Protein AF-A0AAW0UJ67-F1 (afdb_monomer_lite)

Structure (mmCIF, N/CA/C/O backbone):
data_AF-A0AAW0UJ67-F1
#
_entry.id   AF-A0AAW0UJ67-F1
#
loop_
_atom_site.group_PDB
_atom_site.id
_atom_site.type_symbol
_atom_site.label_atom_id
_atom_site.label_alt_id
_atom_site.label_comp_id
_atom_site.label_asym_id
_atom_site.label_entity_id
_atom_site.label_seq_id
_atom_site.pdbx_PDB_ins_code
_atom_site.Cartn_x
_atom_site.Cartn_y
_atom_site.Cartn_z
_atom_site.occupancy
_atom_site.B_iso_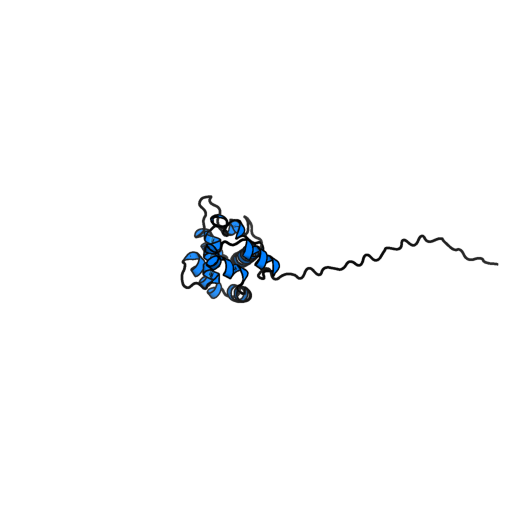or_equiv
_atom_site.auth_seq_id
_atom_site.auth_comp_id
_atom_site.auth_asym_id
_atom_site.auth_atom_id
_atom_site.pdbx_PDB_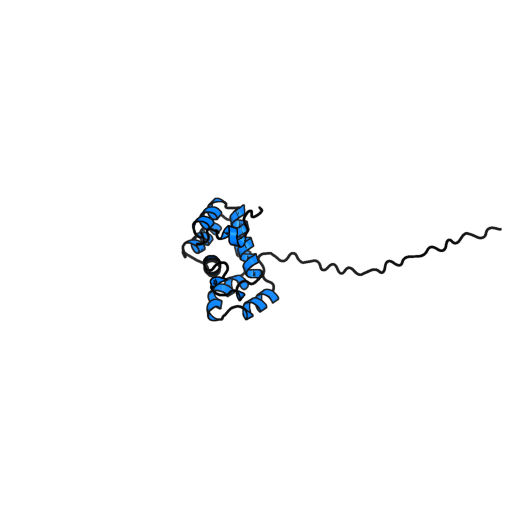model_num
ATOM 1 N N . MET A 1 1 ? 58.827 56.324 -30.571 1.00 40.16 1 MET A N 1
ATOM 2 C CA . MET A 1 1 ? 58.810 56.097 -29.107 1.00 40.16 1 MET A CA 1
ATOM 3 C C . MET A 1 1 ? 57.457 55.512 -28.719 1.00 40.16 1 MET A C 1
ATOM 5 O O . MET A 1 1 ? 56.496 55.830 -29.401 1.00 40.16 1 MET A O 1
ATOM 9 N N . MET A 1 2 ? 57.430 54.704 -27.647 1.00 32.78 2 MET A N 1
ATOM 10 C CA . MET A 1 2 ? 56.345 53.844 -27.120 1.00 32.78 2 MET A CA 1
ATOM 11 C C . MET A 1 2 ? 56.189 52.465 -27.785 1.00 32.78 2 MET A C 1
ATOM 13 O O . MET A 1 2 ? 55.558 52.324 -28.825 1.00 32.78 2 MET A O 1
ATOM 17 N N . PHE A 1 3 ? 56.739 51.441 -27.118 1.00 35.28 3 PHE A N 1
ATOM 18 C CA . PHE A 1 3 ? 56.333 50.043 -27.265 1.00 35.28 3 PHE A CA 1
ATOM 19 C C . PHE A 1 3 ? 55.485 49.651 -26.055 1.00 35.28 3 PHE A C 1
ATOM 21 O O . PHE A 1 3 ? 55.862 49.867 -24.903 1.00 35.28 3 PHE A O 1
ATOM 28 N N . VAL A 1 4 ? 54.305 49.141 -26.378 1.00 40.75 4 VAL A N 1
ATOM 29 C CA . VAL A 1 4 ? 53.210 48.760 -25.492 1.00 40.75 4 VAL A CA 1
ATOM 30 C C . VAL A 1 4 ? 53.552 47.457 -24.765 1.00 40.75 4 VAL A C 1
ATOM 32 O O . VAL A 1 4 ? 54.078 46.518 -25.359 1.00 40.75 4 VAL A O 1
ATOM 35 N N . TRP A 1 5 ? 53.250 47.429 -23.467 1.00 43.34 5 TRP A N 1
ATOM 36 C CA . TRP A 1 5 ? 53.307 46.263 -22.586 1.00 43.34 5 TRP A CA 1
ATOM 37 C C . TRP A 1 5 ? 52.440 45.108 -23.108 1.00 43.34 5 TRP A C 1
ATOM 39 O O . TRP A 1 5 ? 51.256 45.301 -23.375 1.00 43.34 5 TRP A O 1
ATOM 49 N N . ALA A 1 6 ? 52.992 43.895 -23.149 1.00 41.38 6 ALA A N 1
ATOM 50 C CA . ALA A 1 6 ? 52.216 42.664 -23.266 1.00 41.38 6 ALA A CA 1
ATOM 51 C C . ALA A 1 6 ? 52.501 41.779 -22.046 1.00 41.38 6 ALA A C 1
ATOM 53 O O . ALA A 1 6 ? 53.524 41.100 -21.970 1.00 41.38 6 ALA A O 1
ATOM 54 N N . CYS A 1 7 ? 51.592 41.815 -21.070 1.00 47.44 7 CYS A N 1
ATOM 55 C CA . CYS A 1 7 ? 51.527 40.816 -20.013 1.00 47.44 7 CYS A CA 1
ATOM 56 C C . CYS A 1 7 ? 51.128 39.478 -20.640 1.00 47.44 7 CYS A C 1
ATOM 58 O O . CYS A 1 7 ? 50.061 39.363 -21.243 1.00 47.44 7 CYS A O 1
ATOM 60 N N . VAL A 1 8 ? 51.975 38.464 -20.476 1.00 43.47 8 VAL A N 1
ATOM 61 C CA . VAL A 1 8 ? 51.648 37.069 -20.781 1.00 43.47 8 VAL A CA 1
ATOM 62 C C . VAL A 1 8 ? 50.607 36.610 -19.758 1.00 43.47 8 VAL A C 1
ATOM 64 O O . VAL A 1 8 ? 50.934 36.184 -18.654 1.00 43.47 8 VAL A O 1
ATOM 67 N N . GLY A 1 9 ? 49.333 36.775 -20.106 1.00 38.53 9 GLY A N 1
ATOM 68 C CA . GLY A 1 9 ? 48.213 36.190 -19.385 1.00 38.53 9 GLY A CA 1
ATOM 69 C C . GLY A 1 9 ? 48.099 34.715 -19.744 1.00 38.53 9 GLY A C 1
ATOM 70 O O . GLY A 1 9 ? 47.740 34.369 -20.867 1.00 38.53 9 GLY A O 1
ATOM 71 N N . LEU A 1 10 ? 48.417 33.853 -18.782 1.00 40.72 10 LEU A N 1
ATOM 72 C CA . LEU A 1 10 ? 48.116 32.428 -18.803 1.00 40.72 10 LEU A CA 1
ATOM 73 C C . LEU A 1 10 ? 46.587 32.258 -18.873 1.00 40.72 10 LEU A C 1
ATOM 75 O O . LEU A 1 10 ? 45.893 32.377 -17.865 1.00 40.72 10 LEU A O 1
ATOM 79 N N . VAL A 1 11 ? 46.049 32.028 -20.070 1.00 46.75 11 VAL A N 1
ATOM 80 C CA . VAL A 1 11 ? 44.636 31.682 -20.253 1.00 46.75 11 VAL A CA 1
ATOM 81 C C . VAL A 1 11 ? 44.470 30.228 -19.827 1.00 46.75 11 VAL A C 1
ATOM 83 O O . VAL A 1 11 ? 44.791 29.308 -20.577 1.00 46.75 11 VAL A O 1
ATOM 86 N N . LEU A 1 12 ? 43.977 30.020 -18.605 1.00 40.06 12 LEU A N 1
ATOM 87 C CA . LEU A 1 12 ? 43.346 28.763 -18.221 1.00 40.06 12 LEU A CA 1
ATOM 88 C C . LEU A 1 12 ? 42.112 28.602 -19.108 1.00 40.06 12 LEU A C 1
ATOM 90 O O . LEU A 1 12 ? 41.062 29.197 -18.866 1.00 40.06 12 LEU A O 1
ATOM 94 N N . THR A 1 13 ? 42.260 27.822 -20.173 1.00 47.22 13 THR A N 1
ATOM 95 C CA . THR A 1 13 ? 41.141 27.278 -20.926 1.00 47.22 13 THR A CA 1
ATOM 96 C C . THR A 1 13 ? 40.379 26.360 -19.980 1.00 47.22 13 THR A C 1
ATOM 98 O O . THR A 1 13 ? 40.725 25.197 -19.781 1.00 47.22 13 THR A O 1
ATOM 101 N N . VAL A 1 14 ? 39.347 26.905 -19.334 1.00 49.66 14 VAL A N 1
ATOM 102 C CA . VAL A 1 14 ? 38.326 26.091 -18.681 1.00 49.66 14 VAL A CA 1
ATOM 103 C C . VAL A 1 14 ? 37.652 25.346 -19.820 1.00 49.66 14 VAL A C 1
ATOM 105 O O . VAL A 1 14 ? 36.817 25.900 -20.534 1.00 49.66 14 VAL A O 1
ATOM 108 N N . GLY A 1 15 ? 38.119 24.121 -20.066 1.00 34.56 15 GLY A N 1
ATOM 109 C CA . GLY A 1 15 ? 37.472 23.202 -20.979 1.00 34.56 15 GLY A CA 1
ATOM 110 C C . GLY A 1 15 ? 36.002 23.177 -20.608 1.00 34.56 15 GLY A C 1
ATOM 111 O O . GLY A 1 15 ? 35.649 22.870 -19.469 1.00 34.56 15 GLY A O 1
ATOM 112 N N . SER A 1 16 ? 35.165 23.582 -21.557 1.00 42.41 16 SER A N 1
ATOM 113 C CA . SER A 1 16 ? 33.725 23.430 -21.501 1.00 42.41 16 SER A CA 1
ATOM 114 C C . SER A 1 16 ? 33.435 21.938 -21.381 1.00 42.41 16 SER A C 1
ATOM 116 O O . SER A 1 16 ? 33.268 21.230 -22.374 1.00 42.41 16 SER A O 1
ATOM 118 N N . ALA A 1 17 ? 33.440 21.438 -20.148 1.00 41.94 17 ALA A N 1
ATOM 119 C CA . ALA A 1 17 ? 32.737 20.228 -19.815 1.00 41.94 17 ALA A CA 1
ATOM 120 C C . ALA A 1 17 ? 31.286 20.560 -20.125 1.00 41.94 17 ALA A C 1
ATOM 122 O O . ALA A 1 17 ? 30.651 21.333 -19.408 1.00 41.94 17 ALA A O 1
ATOM 123 N N . ASN A 1 18 ? 30.803 20.043 -21.251 1.00 41.19 18 ASN A N 1
ATOM 124 C CA . ASN A 1 18 ? 29.388 19.945 -21.523 1.00 41.19 18 ASN A CA 1
ATOM 125 C C . ASN A 1 18 ? 28.813 19.143 -20.357 1.00 41.19 18 ASN A C 1
ATOM 127 O O . ASN A 1 18 ? 28.799 17.914 -20.373 1.00 41.19 18 ASN A O 1
ATOM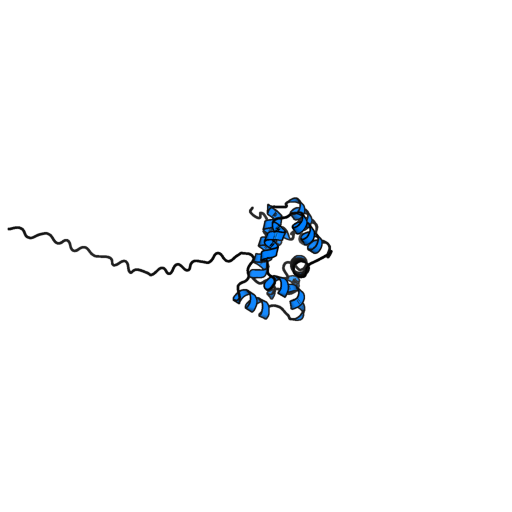 131 N N . THR A 1 19 ? 28.391 19.837 -19.307 1.00 46.03 19 THR A N 1
ATOM 132 C CA . THR A 1 19 ? 27.442 19.310 -18.351 1.00 46.03 19 THR A CA 1
ATOM 133 C C . THR A 1 19 ? 26.166 19.147 -19.152 1.00 46.03 19 THR A C 1
ATOM 135 O O . THR A 1 19 ? 25.324 20.037 -19.233 1.00 46.03 19 THR A O 1
ATOM 138 N N . ALA A 1 20 ? 26.052 17.996 -19.816 1.00 39.91 20 ALA A N 1
ATOM 139 C CA . ALA A 1 20 ? 24.764 17.412 -20.092 1.00 39.91 20 ALA A CA 1
ATOM 140 C C . ALA A 1 20 ? 24.086 17.332 -18.727 1.00 39.91 20 ALA A C 1
ATOM 142 O O . ALA A 1 20 ? 24.366 16.435 -17.930 1.00 39.91 20 ALA A O 1
ATOM 143 N N . SER A 1 21 ? 23.279 18.341 -18.402 1.00 38.28 21 SER A N 1
ATOM 144 C CA . SER A 1 21 ? 22.315 18.189 -17.341 1.00 38.28 21 SER A CA 1
ATOM 145 C C . SER A 1 21 ? 21.395 17.091 -17.846 1.00 38.28 21 SER A C 1
ATOM 147 O O . SER A 1 21 ? 20.548 17.282 -18.716 1.00 38.28 21 SER A O 1
ATOM 149 N N . ALA A 1 22 ? 21.624 15.879 -17.349 1.00 41.28 22 ALA A N 1
ATOM 150 C CA . ALA A 1 22 ? 20.541 14.940 -17.221 1.00 41.28 22 ALA A CA 1
ATOM 151 C C . ALA A 1 22 ? 19.514 15.689 -16.369 1.00 41.28 22 ALA A C 1
ATOM 153 O O . ALA A 1 22 ? 19.678 15.824 -15.157 1.00 41.28 22 ALA A O 1
ATOM 154 N N . GLN A 1 23 ? 18.526 16.305 -17.020 1.00 40.03 23 GLN A N 1
ATOM 155 C CA . GLN A 1 23 ? 17.301 16.674 -16.345 1.00 40.03 23 GLN A CA 1
ATOM 156 C C . GLN A 1 23 ? 16.788 15.356 -15.790 1.00 40.03 23 GLN A C 1
ATOM 158 O O . GLN A 1 23 ? 16.266 14.527 -16.533 1.00 40.03 23 GLN A O 1
ATOM 163 N N . THR A 1 24 ? 17.030 15.120 -14.504 1.00 45.53 24 THR A N 1
ATOM 164 C CA . THR A 1 24 ? 16.334 14.090 -13.757 1.00 45.53 24 THR A CA 1
ATOM 165 C C . THR A 1 24 ? 14.868 14.466 -13.885 1.00 45.53 24 THR A C 1
ATOM 167 O O . THR A 1 24 ? 14.396 15.359 -13.181 1.00 45.53 24 THR A O 1
ATOM 170 N N . GLN A 1 25 ? 14.171 13.887 -14.868 1.00 46.34 25 GLN A N 1
ATOM 171 C CA . GLN A 1 25 ? 12.723 13.967 -14.929 1.00 46.34 25 GLN A CA 1
ATOM 172 C C . GLN A 1 25 ? 12.254 13.535 -13.548 1.00 46.34 25 GLN A C 1
ATOM 174 O O . GLN A 1 25 ? 12.635 12.466 -13.066 1.00 46.34 25 GLN A O 1
ATOM 179 N N . VAL A 1 26 ? 11.526 14.422 -12.873 1.00 56.34 26 VAL A N 1
ATOM 180 C CA . VAL A 1 26 ? 10.887 14.111 -11.600 1.00 56.34 26 VAL A CA 1
ATOM 181 C C . VAL A 1 26 ? 9.862 13.040 -11.931 1.00 56.34 26 VAL A C 1
ATOM 183 O O . VAL A 1 26 ? 8.759 13.342 -12.374 1.00 56.34 26 VAL A O 1
ATOM 186 N N . GLN A 1 27 ? 10.292 11.786 -11.846 1.00 59.88 27 GLN A N 1
ATOM 187 C CA . GLN A 1 27 ? 9.454 10.640 -12.123 1.00 59.88 27 GLN A CA 1
ATOM 188 C C . GLN A 1 27 ? 8.306 10.690 -11.123 1.00 59.88 27 GLN A C 1
ATOM 190 O O . GLN A 1 27 ? 8.550 10.831 -9.919 1.00 59.88 27 GLN A O 1
ATOM 195 N N . ASP A 1 28 ? 7.073 10.642 -11.627 1.00 73.31 28 ASP A N 1
ATOM 196 C CA . ASP A 1 28 ? 5.891 10.594 -10.780 1.00 73.31 28 ASP A CA 1
ATOM 197 C C . ASP A 1 28 ? 6.104 9.470 -9.750 1.00 73.31 28 ASP A C 1
ATOM 199 O O . ASP A 1 28 ? 6.369 8.331 -10.144 1.00 73.31 28 ASP A O 1
ATOM 203 N N . PRO A 1 29 ? 6.054 9.754 -8.435 1.00 72.06 29 PRO A N 1
ATOM 204 C CA . PRO A 1 29 ? 6.297 8.739 -7.412 1.00 72.06 29 PRO A CA 1
ATOM 205 C C . PRO A 1 29 ? 5.308 7.566 -7.489 1.00 72.06 29 PRO A C 1
ATOM 207 O O . PRO A 1 29 ? 5.572 6.504 -6.921 1.00 72.06 29 PRO A O 1
ATOM 210 N N . LEU A 1 30 ? 4.190 7.747 -8.198 1.00 78.38 30 LEU A N 1
ATOM 211 C CA . LEU A 1 30 ? 3.197 6.725 -8.476 1.00 78.38 30 LEU A CA 1
ATOM 212 C C . LEU A 1 30 ? 3.386 6.020 -9.825 1.00 78.38 30 LEU A C 1
ATOM 214 O O . LEU A 1 30 ? 2.652 5.076 -10.091 1.00 78.38 30 LEU A O 1
ATOM 218 N N . GLU A 1 31 ? 4.344 6.383 -10.673 1.00 81.06 31 GLU A N 1
ATOM 219 C CA . GLU A 1 31 ? 4.605 5.687 -11.941 1.00 81.06 31 GLU A CA 1
ATOM 220 C C . GLU A 1 31 ? 5.807 4.742 -11.840 1.00 81.06 31 GLU A C 1
ATOM 222 O O . GLU A 1 31 ? 6.853 5.087 -11.292 1.00 81.06 31 GLU A O 1
ATOM 227 N N . CYS A 1 32 ? 5.659 3.536 -12.397 1.00 81.31 32 CYS A N 1
ATOM 228 C CA . CYS A 1 32 ? 6.779 2.614 -12.587 1.00 81.31 32 CYS A CA 1
ATOM 229 C C . CYS A 1 32 ? 7.432 2.857 -13.945 1.00 81.31 32 CYS A C 1
ATOM 231 O O . CYS A 1 32 ? 6.729 2.996 -14.947 1.00 81.31 32 CYS A O 1
ATOM 233 N N . SER A 1 33 ? 8.764 2.820 -14.007 1.00 83.38 33 SER A N 1
ATOM 234 C CA . SER A 1 33 ? 9.457 2.778 -15.296 1.00 83.38 33 SER A CA 1
ATOM 235 C C . SER A 1 33 ? 9.260 1.422 -15.990 1.00 83.38 33 SER A C 1
ATOM 237 O O . SER A 1 33 ? 8.918 0.410 -15.363 1.00 83.38 33 SER A O 1
ATOM 239 N N . ALA A 1 34 ? 9.508 1.377 -17.301 1.00 82.56 34 ALA A N 1
ATOM 240 C CA . ALA A 1 34 ? 9.468 0.130 -18.063 1.00 82.56 34 ALA A CA 1
ATOM 241 C C . ALA A 1 34 ? 10.494 -0.894 -17.539 1.00 82.56 34 ALA A C 1
ATOM 243 O O . ALA A 1 34 ? 10.217 -2.094 -17.497 1.00 82.56 34 ALA A O 1
ATOM 244 N N . GLU A 1 35 ? 11.662 -0.428 -17.096 1.00 83.94 35 GLU A N 1
ATOM 245 C CA . GLU A 1 35 ? 12.712 -1.249 -16.493 1.00 83.94 35 GLU A CA 1
ATOM 246 C C . GLU A 1 35 ? 12.249 -1.860 -15.168 1.00 83.94 35 GLU A C 1
ATOM 248 O O . GLU A 1 35 ? 12.403 -3.066 -14.972 1.00 83.94 35 GLU A O 1
ATOM 253 N N . GLU A 1 36 ? 11.620 -1.065 -14.296 1.00 81.81 36 GLU A N 1
ATOM 254 C CA . GLU A 1 36 ? 11.077 -1.548 -13.020 1.00 81.81 36 GLU A CA 1
ATOM 255 C C . GLU A 1 36 ? 9.980 -2.598 -13.240 1.00 81.81 36 GLU A C 1
ATOM 257 O O . GLU A 1 36 ? 9.909 -3.595 -12.514 1.00 81.81 36 GLU A O 1
ATOM 262 N N . TYR A 1 37 ? 9.142 -2.419 -14.268 1.00 80.12 37 TYR A N 1
ATOM 263 C CA . TYR A 1 37 ? 8.149 -3.420 -14.653 1.00 80.12 37 TYR A CA 1
ATOM 264 C C . TYR A 1 37 ? 8.802 -4.732 -15.116 1.00 80.12 37 TYR A C 1
ATOM 266 O O . TYR A 1 37 ? 8.402 -5.812 -14.673 1.00 80.12 37 TYR A O 1
ATOM 274 N N . LEU A 1 38 ? 9.817 -4.657 -15.981 1.00 82.00 38 LEU A N 1
ATOM 275 C CA . LEU A 1 38 ? 10.529 -5.834 -16.489 1.00 82.00 38 LEU A CA 1
ATOM 276 C C . LEU A 1 38 ? 11.276 -6.582 -15.381 1.00 82.00 38 LEU A C 1
ATOM 278 O O . LEU A 1 38 ? 11.273 -7.816 -15.358 1.00 82.00 38 LEU A O 1
ATOM 282 N N . GLU A 1 39 ? 11.897 -5.854 -14.456 1.00 81.50 39 GLU A N 1
ATOM 283 C CA . GLU A 1 39 ? 12.527 -6.426 -13.268 1.00 81.50 39 GLU A CA 1
ATOM 284 C C . GLU A 1 39 ? 11.494 -7.175 -12.420 1.00 81.50 39 GLU A C 1
ATOM 286 O O . GLU A 1 39 ? 11.670 -8.357 -12.111 1.00 81.50 39 GLU A O 1
ATOM 291 N N . ALA A 1 40 ? 10.365 -6.528 -12.127 1.00 74.50 40 ALA A N 1
ATOM 292 C CA . ALA A 1 40 ? 9.295 -7.124 -11.345 1.00 74.50 40 ALA A CA 1
ATOM 293 C C . ALA A 1 40 ? 8.701 -8.370 -12.013 1.00 74.50 40 ALA A C 1
ATOM 295 O O . ALA A 1 40 ? 8.451 -9.380 -11.354 1.00 74.50 40 ALA A O 1
ATOM 296 N N . GLN A 1 41 ? 8.524 -8.342 -13.335 1.00 75.88 41 GLN A N 1
ATOM 297 C CA . GLN A 1 41 ? 7.996 -9.473 -14.092 1.00 75.88 41 GLN A CA 1
ATOM 298 C C . GLN A 1 41 ? 8.906 -10.708 -14.010 1.00 75.88 41 GLN A C 1
ATOM 300 O O . GLN A 1 41 ? 8.407 -11.833 -14.009 1.00 75.88 41 GLN A O 1
ATOM 305 N N . ARG A 1 42 ? 10.228 -10.516 -13.923 1.00 80.25 42 ARG A N 1
ATOM 306 C CA . ARG A 1 42 ? 11.194 -11.610 -13.713 1.00 80.25 42 ARG A CA 1
ATOM 307 C C . ARG A 1 42 ? 11.194 -12.105 -12.269 1.00 80.25 42 ARG A C 1
ATOM 309 O O . ARG A 1 42 ? 11.412 -13.288 -12.027 1.00 80.25 42 ARG A O 1
ATOM 316 N N . ALA A 1 43 ? 10.967 -11.197 -11.327 1.00 77.50 43 ALA A N 1
ATOM 317 C CA . ALA A 1 43 ? 11.077 -11.443 -9.899 1.00 77.50 43 ALA A CA 1
ATOM 318 C C . ALA A 1 43 ? 9.833 -12.100 -9.272 1.00 77.50 43 ALA A C 1
ATOM 320 O O . ALA A 1 43 ? 9.957 -12.771 -8.244 1.00 77.50 43 ALA A O 1
ATOM 321 N N . ILE A 1 44 ? 8.647 -11.906 -9.862 1.00 78.38 44 ILE A N 1
ATOM 322 C CA . ILE A 1 44 ? 7.367 -12.379 -9.320 1.00 78.38 44 ILE A CA 1
ATOM 323 C C . ILE A 1 44 ? 7.057 -13.804 -9.812 1.00 78.38 44 ILE A C 1
ATOM 325 O O . ILE A 1 44 ? 6.860 -14.016 -11.013 1.00 78.38 44 ILE A O 1
ATOM 329 N N . PRO A 1 45 ? 6.920 -14.795 -8.907 1.00 80.44 45 PRO A N 1
ATOM 330 C CA . PRO A 1 45 ? 6.451 -16.129 -9.266 1.00 80.44 45 PRO A CA 1
ATOM 331 C C . PRO A 1 45 ? 5.072 -16.084 -9.935 1.00 80.44 45 PRO A C 1
ATOM 333 O O . PRO A 1 45 ? 4.186 -15.349 -9.498 1.00 80.44 45 PRO A O 1
ATOM 336 N N . ARG A 1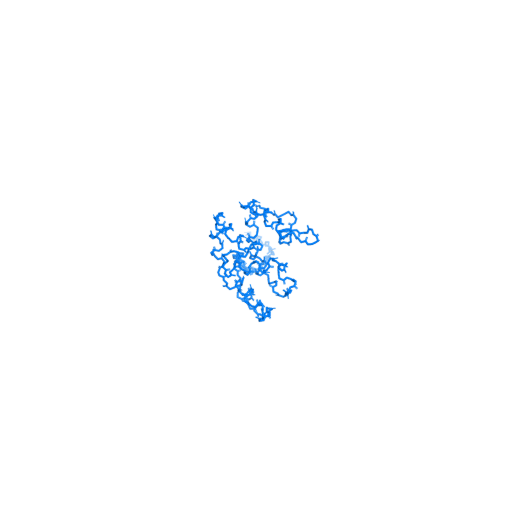 46 ? 4.841 -16.937 -10.944 1.00 81.00 46 ARG A N 1
ATOM 337 C CA . ARG A 1 46 ? 3.542 -17.012 -11.650 1.00 81.00 46 ARG A CA 1
ATOM 338 C C . ARG A 1 46 ? 2.353 -17.217 -10.706 1.00 81.00 46 ARG A C 1
ATOM 340 O O . ARG A 1 46 ? 1.296 -16.651 -10.944 1.00 81.00 46 ARG A O 1
ATOM 347 N N . SER A 1 47 ? 2.528 -17.977 -9.626 1.00 81.44 47 SER A N 1
ATOM 348 C CA . SER A 1 47 ? 1.487 -18.208 -8.615 1.00 81.44 47 SER A CA 1
ATOM 349 C C . SER A 1 47 ? 1.041 -16.936 -7.885 1.00 81.44 47 SER A C 1
ATOM 351 O O . SER A 1 47 ? -0.064 -16.896 -7.353 1.00 81.44 47 SER A O 1
ATOM 353 N N . LEU A 1 48 ? 1.872 -15.892 -7.871 1.00 78.19 48 LEU A N 1
ATOM 354 C CA . LEU A 1 48 ? 1.605 -14.625 -7.191 1.00 78.19 48 LEU A CA 1
ATOM 355 C C . LEU A 1 48 ? 1.280 -13.488 -8.164 1.00 78.19 48 LEU A C 1
ATOM 357 O O . LEU A 1 48 ? 0.924 -12.394 -7.729 1.00 78.19 48 LEU A O 1
ATOM 361 N N . SER A 1 49 ? 1.352 -13.721 -9.477 1.00 77.88 49 SER A N 1
ATOM 362 C CA . SER A 1 49 ? 1.208 -12.654 -10.471 1.00 77.88 49 SER A CA 1
ATOM 363 C C . SER A 1 49 ? -0.134 -11.932 -10.379 1.00 77.88 49 SER A C 1
ATOM 365 O O . SER A 1 49 ? -0.190 -10.730 -10.601 1.00 77.88 49 SER A O 1
ATOM 367 N N . VAL A 1 50 ? -1.211 -12.638 -10.026 1.00 78.75 50 VAL A N 1
ATOM 368 C CA . VAL A 1 50 ? -2.558 -12.055 -9.892 1.00 78.75 50 VAL A CA 1
ATOM 369 C C . VAL A 1 50 ? -2.612 -10.988 -8.793 1.00 78.75 50 VAL A C 1
ATOM 371 O O . VAL A 1 50 ? -3.367 -10.030 -8.921 1.00 78.75 50 VAL A O 1
ATOM 374 N N . PHE A 1 51 ? -1.783 -11.116 -7.754 1.00 78.12 51 PHE A N 1
ATOM 375 C CA . PHE A 1 51 ? -1.762 -10.193 -6.621 1.00 78.12 51 PHE A CA 1
ATOM 376 C C . PHE A 1 51 ? -0.786 -9.033 -6.809 1.00 78.12 51 PHE A C 1
ATOM 378 O O . PHE A 1 51 ? -1.065 -7.940 -6.346 1.00 78.12 51 PHE A O 1
ATOM 385 N N . TYR A 1 52 ? 0.347 -9.235 -7.488 1.00 75.94 52 TYR A N 1
ATOM 386 C CA . TYR A 1 52 ? 1.384 -8.195 -7.597 1.00 75.94 52 TYR A CA 1
ATOM 387 C C . TYR A 1 52 ? 1.370 -7.444 -8.926 1.00 75.94 52 TYR A C 1
ATOM 389 O O . TYR A 1 52 ? 1.776 -6.287 -8.973 1.00 75.94 52 TYR A O 1
ATOM 397 N N . LYS A 1 53 ? 0.884 -8.061 -10.010 1.00 79.38 53 LYS A N 1
ATOM 398 C CA . LYS A 1 53 ? 0.814 -7.401 -11.320 1.00 79.38 53 LYS A CA 1
ATOM 399 C C . LYS A 1 53 ? -0.047 -6.127 -11.300 1.00 79.38 53 LYS A C 1
ATOM 401 O O . LYS A 1 53 ? 0.387 -5.161 -11.922 1.00 79.38 53 LYS A O 1
ATOM 406 N N . PRO A 1 54 ? -1.185 -6.059 -10.574 1.00 83.75 54 PRO A N 1
ATOM 407 C CA . PRO A 1 54 ? -1.938 -4.811 -10.456 1.00 83.75 54 PRO A CA 1
ATOM 408 C C . PRO A 1 54 ? -1.114 -3.658 -9.869 1.00 83.75 54 PRO A C 1
ATOM 410 O O . PRO A 1 54 ? -1.171 -2.550 -10.381 1.00 83.75 54 PRO A O 1
ATOM 413 N N . LEU A 1 55 ? -0.251 -3.923 -8.880 1.00 80.50 55 LEU A N 1
ATOM 414 C CA . LEU A 1 55 ? 0.597 -2.893 -8.255 1.00 80.50 55 LEU A CA 1
ATOM 415 C C . LEU A 1 55 ? 1.634 -2.289 -9.211 1.00 80.50 55 LEU A C 1
ATOM 417 O O . LEU A 1 55 ? 2.172 -1.222 -8.928 1.00 80.50 55 LEU A O 1
ATOM 421 N N . LEU A 1 56 ? 1.917 -2.968 -10.323 1.00 78.88 56 LEU A N 1
ATOM 422 C CA . LEU A 1 56 ? 2.938 -2.589 -11.298 1.00 78.88 56 LEU A CA 1
ATOM 423 C C . LEU A 1 56 ? 2.350 -2.007 -12.581 1.00 78.88 56 LEU A C 1
ATOM 425 O O . LEU A 1 56 ? 2.924 -1.090 -13.153 1.00 78.88 56 LEU A O 1
ATOM 429 N N . VAL A 1 57 ? 1.254 -2.597 -13.062 1.00 77.25 57 VAL A N 1
ATOM 430 C CA . VAL A 1 57 ? 0.712 -2.338 -14.405 1.00 77.25 57 VAL A CA 1
ATOM 431 C C . VAL A 1 57 ? -0.493 -1.424 -14.367 1.00 77.25 57 VAL A C 1
ATOM 433 O O . VAL A 1 57 ? -0.729 -0.714 -15.338 1.00 77.25 57 VAL A O 1
ATOM 436 N N . GLU A 1 58 ? -1.282 -1.470 -13.291 1.00 77.31 58 GLU A N 1
ATOM 437 C CA . GLU A 1 58 ? -2.438 -0.588 -13.215 1.00 77.31 58 GLU A CA 1
ATOM 438 C C . GLU A 1 58 ? -1.968 0.858 -13.084 1.00 77.31 58 GLU A C 1
ATOM 440 O O . GLU A 1 58 ? -0.907 1.161 -12.514 1.00 77.31 58 GLU A O 1
ATOM 445 N N . ASP A 1 59 ? -2.768 1.724 -13.692 1.00 72.62 59 ASP A N 1
ATOM 446 C CA . ASP A 1 59 ? -2.563 3.151 -13.648 1.00 72.62 59 ASP A CA 1
ATOM 447 C C . ASP A 1 59 ? -2.914 3.652 -12.243 1.00 72.62 59 ASP A C 1
ATOM 449 O O . ASP A 1 59 ? -4.030 3.474 -11.756 1.00 72.62 59 ASP A O 1
ATOM 453 N N . PHE A 1 60 ? -1.930 4.246 -11.570 1.00 75.75 60 PHE A N 1
ATOM 454 C CA . PHE A 1 60 ? -2.119 4.860 -10.256 1.00 75.75 60 PHE A CA 1
ATOM 455 C C . PHE A 1 60 ? -2.522 6.337 -10.374 1.00 75.75 60 PHE A C 1
ATOM 457 O O . PHE A 1 60 ? -2.698 6.998 -9.351 1.00 75.75 60 PHE A O 1
ATOM 464 N N . SER A 1 61 ? -2.716 6.872 -11.583 1.00 69.31 61 SER A N 1
ATOM 465 C CA . SER A 1 61 ? -3.245 8.223 -11.791 1.00 69.31 61 SER A CA 1
ATOM 466 C C . SER A 1 61 ? -4.613 8.396 -11.111 1.00 69.31 61 SER A C 1
ATOM 468 O O . SER A 1 61 ? -4.838 9.381 -10.404 1.00 69.31 61 SER A O 1
ATOM 470 N N . GLU A 1 62 ? -5.479 7.379 -11.189 1.00 70.19 62 GLU A N 1
ATOM 471 C CA . GLU A 1 62 ? -6.774 7.326 -10.492 1.00 70.19 62 GLU A CA 1
ATOM 472 C C . GLU A 1 62 ? -6.631 7.199 -8.965 1.00 70.19 62 GLU A C 1
ATOM 474 O O . GLU A 1 62 ? -7.543 7.522 -8.198 1.00 70.19 62 GLU A O 1
ATOM 479 N N . MET A 1 63 ? -5.465 6.772 -8.477 1.00 75.62 63 MET A N 1
ATOM 480 C CA . MET A 1 63 ? -5.190 6.759 -7.044 1.00 75.62 63 MET A CA 1
ATOM 481 C C . MET A 1 63 ? -5.069 8.187 -6.504 1.00 75.62 63 MET A C 1
ATOM 483 O O . MET A 1 63 ? -5.495 8.435 -5.383 1.00 75.62 63 MET A O 1
ATOM 487 N N . ARG A 1 64 ? -4.578 9.157 -7.289 1.00 73.88 64 ARG A N 1
ATOM 488 C CA . ARG A 1 64 ? -4.539 10.564 -6.848 1.00 73.88 64 ARG A CA 1
ATOM 489 C C . ARG A 1 64 ? -5.937 11.143 -6.665 1.00 73.88 64 ARG A C 1
ATOM 491 O O . ARG A 1 64 ? -6.203 11.788 -5.655 1.00 73.88 64 ARG A O 1
ATOM 498 N N . SER A 1 65 ? -6.845 10.887 -7.608 1.00 75.62 65 SER A N 1
ATOM 499 C CA . SER A 1 65 ? -8.239 11.328 -7.475 1.00 75.62 65 SER A CA 1
ATOM 500 C C . SER A 1 65 ? -8.920 10.634 -6.293 1.00 75.62 65 SER A C 1
ATOM 502 O O . SER A 1 65 ? -9.639 11.280 -5.532 1.00 75.62 65 SER A O 1
ATOM 504 N N . THR A 1 66 ? -8.611 9.357 -6.056 1.00 80.31 66 THR A N 1
ATOM 505 C CA . THR A 1 66 ? -9.046 8.638 -4.852 1.00 80.31 66 THR A CA 1
ATOM 506 C C . THR A 1 66 ? -8.526 9.301 -3.576 1.00 80.31 66 THR A C 1
ATOM 508 O O . THR A 1 66 ? -9.300 9.513 -2.649 1.00 80.31 66 THR A O 1
ATOM 511 N N . LEU A 1 67 ? -7.241 9.657 -3.531 1.00 82.94 67 LEU A N 1
ATOM 512 C CA . LEU A 1 67 ? -6.594 10.281 -2.375 1.00 82.94 67 LEU A CA 1
ATOM 513 C C . LEU A 1 67 ? -7.083 11.706 -2.102 1.00 82.94 67 LEU A C 1
ATOM 515 O O . LEU A 1 67 ? -7.037 12.150 -0.961 1.00 82.94 67 LEU A O 1
ATOM 519 N N . SER A 1 68 ? -7.634 12.391 -3.103 1.00 84.88 68 SER A N 1
ATOM 520 C CA . SER A 1 68 ? -8.214 13.730 -2.940 1.00 84.88 68 SER A CA 1
ATOM 521 C C . SER A 1 68 ? -9.585 13.763 -2.241 1.00 84.88 68 SER A C 1
ATOM 523 O O . SER A 1 68 ? -10.114 14.846 -1.995 1.00 84.88 68 SER A O 1
ATOM 525 N N . ASN A 1 69 ? -10.193 12.606 -1.944 1.00 88.50 69 ASN A N 1
ATOM 526 C CA . ASN A 1 69 ? -11.534 12.519 -1.362 1.00 88.50 69 ASN A CA 1
ATOM 527 C C . ASN A 1 69 ? -11.599 11.491 -0.223 1.00 88.50 69 ASN A C 1
ATOM 529 O O . ASN A 1 69 ? -11.424 10.293 -0.452 1.00 88.50 69 ASN A O 1
ATOM 533 N N . GLU A 1 70 ? -11.960 11.937 0.984 1.00 88.69 70 GLU A N 1
ATOM 534 C CA . GLU A 1 70 ? -12.039 11.079 2.174 1.00 88.69 70 GLU A CA 1
ATOM 535 C C . GLU A 1 70 ? -12.935 9.845 1.978 1.00 88.69 70 GLU A C 1
ATOM 537 O O . GLU A 1 70 ? -12.571 8.752 2.405 1.00 88.69 70 GLU A O 1
ATOM 542 N N . ASN A 1 71 ? -14.081 9.971 1.301 1.00 89.06 71 ASN A N 1
ATOM 543 C CA . ASN A 1 71 ? -14.984 8.837 1.077 1.00 89.06 71 ASN A CA 1
ATOM 544 C C . ASN A 1 71 ? -14.343 7.777 0.174 1.00 89.06 71 ASN A C 1
ATOM 546 O O . ASN A 1 71 ? -14.478 6.578 0.425 1.00 89.06 71 ASN A O 1
ATOM 550 N N . SER A 1 72 ? -13.618 8.216 -0.856 1.00 86.75 72 SER A N 1
ATOM 551 C CA . SER A 1 72 ? -12.896 7.333 -1.774 1.00 86.75 72 SER A CA 1
ATOM 552 C C . SER A 1 72 ? -11.718 6.648 -1.079 1.00 86.75 72 SER A C 1
ATOM 554 O O . SER A 1 72 ? -11.504 5.446 -1.273 1.00 86.75 72 SER A O 1
ATOM 556 N N . VAL A 1 73 ? -11.002 7.381 -0.217 1.00 88.12 73 VAL A N 1
ATOM 557 C CA . VAL A 1 73 ? -9.959 6.825 0.657 1.00 88.12 73 VAL A CA 1
ATOM 558 C C . VAL A 1 73 ? -10.552 5.801 1.613 1.00 88.12 73 VAL A C 1
ATOM 560 O O . VAL A 1 73 ? -10.067 4.675 1.671 1.00 88.12 73 VAL A O 1
ATOM 563 N N . ARG A 1 74 ? -11.635 6.135 2.318 1.00 88.88 74 ARG A N 1
ATOM 564 C CA . ARG A 1 74 ? -12.291 5.236 3.273 1.00 88.88 74 ARG A CA 1
ATOM 565 C C . ARG A 1 74 ? -12.817 3.978 2.591 1.00 88.88 74 ARG A C 1
ATOM 567 O O . ARG A 1 74 ? -12.706 2.894 3.154 1.00 88.88 74 ARG A O 1
ATOM 574 N N . TRP A 1 75 ? -13.331 4.080 1.368 1.00 85.81 75 TRP A N 1
ATOM 575 C CA . TRP A 1 75 ? -13.734 2.915 0.580 1.00 85.81 75 TRP A CA 1
ATOM 576 C C . TRP A 1 75 ? -12.544 1.992 0.260 1.00 85.81 75 TRP A C 1
ATOM 578 O O . TRP A 1 75 ? -12.625 0.786 0.499 1.00 85.81 75 TRP A O 1
ATOM 588 N N . HIS A 1 76 ? -11.405 2.546 -0.173 1.00 83.75 76 HIS A N 1
ATOM 589 C CA . HIS A 1 76 ? -10.183 1.766 -0.413 1.00 83.75 76 HIS A CA 1
ATOM 590 C C . HIS A 1 76 ? -9.597 1.170 0.870 1.00 83.75 76 HIS A C 1
ATOM 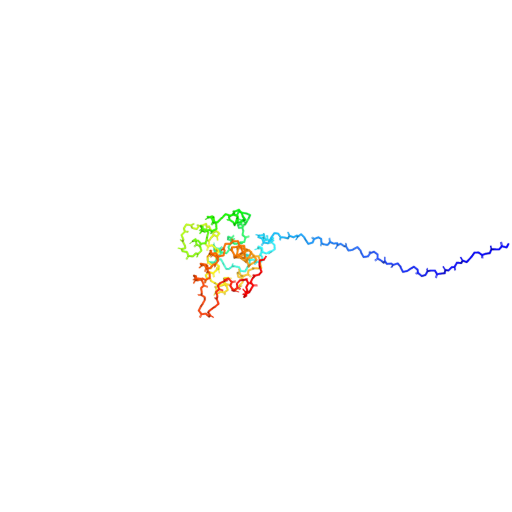592 O O . HIS A 1 76 ? -9.187 0.010 0.886 1.00 83.75 76 HIS A O 1
ATOM 598 N N . VAL A 1 77 ? -9.585 1.928 1.964 1.00 85.50 77 VAL A N 1
ATOM 599 C CA . VAL A 1 77 ? -9.089 1.449 3.255 1.00 85.50 77 VAL A CA 1
ATOM 600 C C . VAL A 1 77 ? -10.000 0.359 3.809 1.00 85.50 77 VAL A C 1
ATOM 602 O O . VAL A 1 77 ? -9.497 -0.672 4.235 1.00 85.50 77 VAL A O 1
ATOM 605 N N . ASN A 1 78 ? -11.323 0.482 3.694 1.00 87.62 78 ASN A N 1
ATOM 606 C CA . ASN A 1 78 ? -12.251 -0.587 4.070 1.00 87.62 78 ASN A CA 1
ATOM 607 C C . ASN A 1 78 ? -12.014 -1.879 3.283 1.00 87.62 78 ASN A C 1
ATOM 609 O O . ASN A 1 78 ? -12.135 -2.968 3.845 1.00 87.62 78 ASN A O 1
ATOM 613 N N . CYS A 1 79 ? -11.653 -1.774 2.004 1.00 85.81 79 CYS A N 1
ATOM 614 C CA . CYS A 1 79 ? -11.205 -2.926 1.236 1.00 85.81 79 CYS A CA 1
ATOM 615 C C . CYS A 1 79 ? -9.939 -3.549 1.855 1.00 85.81 79 CYS A C 1
ATOM 617 O O . CYS A 1 79 ? -9.905 -4.754 2.096 1.00 85.81 79 CYS A O 1
ATOM 619 N N . ILE A 1 80 ? -8.928 -2.737 2.177 1.00 82.25 80 ILE A N 1
ATOM 620 C CA . ILE A 1 80 ? -7.668 -3.208 2.769 1.00 82.25 80 ILE A CA 1
ATOM 621 C C . ILE A 1 80 ? -7.890 -3.856 4.145 1.00 82.25 80 ILE A C 1
ATOM 623 O O . ILE A 1 80 ? -7.330 -4.915 4.427 1.00 82.25 80 ILE A O 1
ATOM 627 N N . LEU A 1 81 ? -8.715 -3.256 4.999 1.00 83.12 81 LEU A N 1
ATOM 628 C CA . LEU A 1 81 ? -8.956 -3.736 6.358 1.00 83.12 81 LEU A CA 1
ATOM 629 C C . LEU A 1 81 ? -9.903 -4.944 6.381 1.00 83.12 81 LEU A C 1
ATOM 631 O O . LEU A 1 81 ? -9.654 -5.911 7.091 1.00 83.12 81 LEU A O 1
ATOM 635 N N . TYR A 1 82 ? -10.973 -4.936 5.584 1.00 83.00 82 TYR A N 1
ATOM 636 C CA . TYR A 1 82 ? -12.088 -5.875 5.760 1.00 83.00 82 TYR A CA 1
ATOM 637 C C . TYR A 1 82 ? -12.401 -6.761 4.540 1.00 83.00 82 TYR A C 1
ATOM 639 O O . TYR A 1 82 ? -13.378 -7.504 4.601 1.00 83.00 82 TYR A O 1
ATOM 647 N N . ASP A 1 83 ? -11.630 -6.689 3.442 1.00 79.56 83 ASP A N 1
ATOM 648 C CA . ASP A 1 83 ? -11.908 -7.370 2.150 1.00 79.56 83 ASP A CA 1
ATOM 649 C C . ASP A 1 83 ? -13.344 -7.116 1.639 1.00 79.56 83 ASP A C 1
ATOM 651 O O . ASP A 1 83 ? -14.021 -7.988 1.090 1.00 79.56 83 ASP A O 1
ATOM 655 N N . LYS A 1 84 ? -13.853 -5.894 1.844 1.00 76.00 84 LYS A N 1
ATOM 656 C CA . LYS A 1 84 ? -15.187 -5.475 1.390 1.00 76.00 84 LYS A CA 1
ATOM 657 C C . LYS A 1 84 ? -15.081 -4.602 0.145 1.00 76.00 84 LYS A C 1
ATOM 659 O O . LYS A 1 84 ? -14.400 -3.586 0.170 1.00 76.00 84 LYS A O 1
ATOM 664 N N . ALA A 1 85 ? -15.813 -4.978 -0.910 1.00 75.75 85 ALA A N 1
ATOM 665 C CA . ALA A 1 85 ? -15.981 -4.195 -2.141 1.00 75.75 85 ALA A CA 1
ATOM 666 C C . ALA A 1 85 ? -14.656 -3.680 -2.745 1.00 75.75 85 ALA A C 1
ATOM 668 O O . ALA A 1 85 ? -14.499 -2.498 -3.002 1.00 75.75 85 ALA A O 1
ATOM 669 N N . CYS A 1 86 ? -13.689 -4.568 -2.969 1.00 78.62 86 CYS A N 1
ATOM 670 C CA . CYS A 1 86 ? -12.368 -4.189 -3.465 1.00 78.62 86 CYS A CA 1
ATOM 671 C C . CYS A 1 86 ? -12.263 -4.089 -4.995 1.00 78.62 86 CYS A C 1
ATOM 673 O O . CYS A 1 86 ? -12.699 -4.998 -5.708 1.00 78.62 86 CYS A O 1
ATOM 675 N N . THR A 1 87 ? -11.539 -3.078 -5.493 1.00 80.75 87 THR A N 1
ATOM 676 C CA . THR A 1 87 ? -10.912 -3.139 -6.828 1.00 80.75 87 THR A CA 1
ATOM 677 C C . THR A 1 87 ? -9.786 -4.177 -6.862 1.00 80.75 87 THR A C 1
ATOM 679 O O . THR A 1 87 ? -9.320 -4.660 -5.825 1.00 80.75 87 THR A O 1
ATOM 682 N N . ARG A 1 88 ? -9.302 -4.510 -8.067 1.00 81.94 88 ARG A N 1
ATOM 683 C CA . ARG A 1 88 ? -8.094 -5.337 -8.234 1.00 81.94 88 ARG A CA 1
ATOM 684 C C . ARG A 1 88 ? -6.889 -4.711 -7.538 1.00 81.94 88 ARG A C 1
ATOM 686 O O . ARG A 1 88 ? -6.220 -5.412 -6.779 1.00 81.94 88 ARG A O 1
ATOM 693 N N . LEU A 1 89 ? -6.683 -3.406 -7.721 1.00 81.00 89 LEU A N 1
ATOM 694 C CA . LEU A 1 89 ? -5.660 -2.647 -7.014 1.00 81.00 89 LEU A CA 1
ATOM 695 C C . LEU A 1 89 ? -5.824 -2.715 -5.489 1.00 81.00 89 LEU A C 1
ATOM 697 O O . LEU A 1 89 ? -4.867 -3.032 -4.788 1.00 81.00 89 LEU A O 1
ATOM 701 N N . GLY A 1 90 ? -7.035 -2.504 -4.967 1.00 81.12 90 GLY A N 1
ATOM 702 C CA . GLY A 1 90 ? -7.307 -2.582 -3.530 1.00 81.12 90 GLY A CA 1
ATOM 703 C C . GLY A 1 90 ? -6.967 -3.952 -2.934 1.00 81.12 90 GLY A C 1
ATOM 704 O O . GLY A 1 90 ? -6.273 -4.026 -1.919 1.00 81.12 90 GLY A O 1
ATOM 705 N N . LYS A 1 91 ? -7.355 -5.047 -3.607 1.00 83.75 91 LYS A N 1
ATOM 706 C CA . LYS A 1 91 ? -6.976 -6.413 -3.188 1.00 83.75 91 LYS A CA 1
ATOM 707 C C . LYS A 1 91 ? -5.472 -6.644 -3.247 1.00 83.75 91 LYS A C 1
ATOM 709 O O . LYS A 1 91 ? -4.907 -7.294 -2.372 1.00 83.75 91 LYS A O 1
ATOM 714 N N . ALA A 1 92 ? -4.819 -6.121 -4.277 1.00 83.81 92 ALA A N 1
ATOM 715 C CA . ALA A 1 92 ? -3.379 -6.224 -4.439 1.00 83.81 92 ALA A CA 1
ATOM 716 C C . ALA A 1 92 ? -2.629 -5.489 -3.315 1.00 83.81 92 ALA A C 1
ATOM 718 O O . ALA A 1 92 ? -1.714 -6.050 -2.710 1.00 83.81 92 ALA A O 1
ATOM 719 N N . MET A 1 93 ? -3.067 -4.275 -2.969 1.00 81.88 93 MET A N 1
ATOM 720 C CA . MET A 1 93 ? -2.530 -3.505 -1.847 1.00 81.88 93 MET A CA 1
ATOM 721 C C . MET A 1 93 ? -2.770 -4.218 -0.520 1.00 81.88 93 MET A C 1
ATOM 723 O O . MET A 1 93 ? -1.832 -4.375 0.258 1.00 81.88 93 MET A O 1
ATOM 727 N N . GLN A 1 94 ? -3.984 -4.721 -0.282 1.00 83.62 94 GLN A N 1
ATOM 728 C CA . GLN A 1 94 ? -4.297 -5.523 0.898 1.00 83.62 94 GLN A CA 1
ATOM 729 C C . GLN A 1 94 ? -3.346 -6.711 1.028 1.00 83.62 94 GLN A C 1
ATOM 731 O O . GLN A 1 94 ? -2.727 -6.905 2.074 1.00 83.62 94 GLN A O 1
ATOM 736 N N . TYR A 1 95 ? -3.203 -7.495 -0.041 1.00 82.56 95 TYR A N 1
ATOM 737 C CA . TYR A 1 95 ? -2.331 -8.662 -0.061 1.00 82.56 95 TYR A CA 1
ATOM 738 C C . TYR A 1 95 ? -0.872 -8.277 0.207 1.00 82.56 95 TYR A C 1
ATOM 740 O O . TYR A 1 95 ? -0.179 -8.953 0.964 1.00 82.56 95 TYR A O 1
ATOM 748 N N . PHE A 1 96 ? -0.399 -7.173 -0.370 1.00 82.44 96 PHE A N 1
ATOM 749 C CA . PHE A 1 96 ? 0.957 -6.676 -0.159 1.00 82.44 96 PHE A CA 1
ATOM 750 C C . PHE A 1 96 ? 1.195 -6.252 1.297 1.00 82.44 96 PHE A C 1
ATOM 752 O O . PHE A 1 96 ? 2.159 -6.691 1.927 1.00 82.44 96 PHE A O 1
ATOM 759 N N . VAL A 1 97 ? 0.289 -5.444 1.849 1.00 79.88 97 VAL A N 1
ATOM 760 C CA . VAL A 1 97 ? 0.351 -4.870 3.201 1.00 79.88 97 VAL A CA 1
ATOM 761 C C . VAL A 1 97 ? 0.244 -5.966 4.269 1.00 79.88 97 VAL A C 1
ATOM 763 O O . VAL A 1 97 ? 1.118 -6.070 5.131 1.00 79.88 97 VAL A O 1
ATOM 766 N N . THR A 1 98 ? -0.747 -6.859 4.161 1.00 78.44 98 THR A N 1
ATOM 767 C CA . THR A 1 98 ? -0.946 -8.001 5.083 1.00 78.44 98 THR A CA 1
ATOM 768 C C . THR A 1 98 ? 0.249 -8.958 5.117 1.00 78.44 98 THR A C 1
ATOM 770 O O . THR A 1 98 ? 0.559 -9.537 6.159 1.00 78.44 98 THR A O 1
ATOM 773 N N . ASN A 1 99 ? 0.975 -9.088 4.003 1.00 74.62 99 ASN A N 1
ATOM 774 C CA . ASN A 1 99 ? 2.147 -9.956 3.885 1.00 74.62 99 ASN A CA 1
ATOM 775 C C . ASN A 1 99 ? 3.485 -9.234 4.116 1.00 74.62 99 ASN A C 1
ATOM 777 O O . ASN A 1 99 ? 4.525 -9.697 3.641 1.00 74.62 99 ASN A O 1
ATOM 781 N N . GLN A 1 100 ? 3.467 -8.140 4.889 1.00 69.31 100 GLN A N 1
ATOM 782 C CA . GLN A 1 100 ? 4.641 -7.336 5.264 1.00 69.31 100 GLN A CA 1
ATOM 783 C C . GLN A 1 100 ? 5.387 -6.769 4.052 1.00 69.31 100 GLN A C 1
ATOM 785 O O . GLN A 1 100 ? 6.585 -6.986 3.876 1.00 69.31 100 GLN A O 1
ATOM 790 N N . GLY A 1 101 ? 4.653 -6.101 3.166 1.00 61.56 101 GLY A N 1
ATOM 791 C CA . GLY A 1 101 ? 5.191 -5.641 1.890 1.00 61.56 101 GLY A CA 1
ATOM 792 C C . GLY A 1 101 ? 5.557 -6.791 0.962 1.00 61.56 101 GLY A C 1
ATOM 793 O O . GLY A 1 101 ? 6.529 -6.716 0.229 1.00 61.56 101 GLY A O 1
ATOM 794 N N . GLY A 1 102 ? 4.855 -7.916 1.060 1.00 57.06 102 GLY A N 1
ATOM 795 C CA . GLY A 1 102 ? 5.175 -9.127 0.313 1.00 57.06 102 GLY A CA 1
ATOM 796 C C . GLY A 1 102 ? 6.430 -9.879 0.762 1.00 57.06 102 GLY A C 1
ATOM 797 O O . GLY A 1 102 ? 6.645 -10.996 0.298 1.00 57.06 102 GLY A O 1
ATOM 798 N N . ALA A 1 103 ? 7.220 -9.356 1.707 1.00 60.22 103 ALA A N 1
ATOM 799 C CA . ALA A 1 103 ? 8.479 -9.957 2.151 1.00 60.22 103 ALA A CA 1
ATOM 800 C C . ALA A 1 103 ? 8.323 -11.380 2.705 1.00 60.22 103 ALA A C 1
ATOM 802 O O . ALA A 1 103 ? 9.212 -12.212 2.523 1.00 60.22 103 ALA A O 1
ATOM 803 N N . ARG A 1 104 ? 7.191 -11.671 3.363 1.00 68.69 104 ARG A N 1
ATOM 804 C CA . ARG A 1 104 ? 6.921 -12.998 3.942 1.00 68.69 104 ARG A CA 1
ATOM 805 C C . ARG A 1 104 ? 6.725 -14.090 2.902 1.00 68.69 104 ARG A C 1
ATOM 807 O O . ARG A 1 104 ? 7.000 -15.248 3.189 1.00 68.69 104 ARG A O 1
ATOM 814 N N . ILE A 1 105 ? 6.214 -13.727 1.730 1.00 66.75 105 ILE A N 1
ATOM 815 C CA . ILE A 1 105 ? 5.818 -14.686 0.693 1.00 66.75 105 ILE A CA 1
ATOM 816 C C . ILE A 1 105 ? 6.791 -14.638 -0.485 1.00 66.75 105 ILE A C 1
ATOM 818 O O . ILE A 1 105 ? 7.074 -15.653 -1.112 1.00 66.75 105 ILE A O 1
ATOM 822 N N . CYS A 1 106 ? 7.307 -13.454 -0.796 1.00 67.06 106 CYS A N 1
ATOM 823 C CA . CYS A 1 106 ? 8.125 -13.206 -1.962 1.00 67.06 106 CYS A CA 1
ATOM 824 C C . CYS A 1 106 ? 9.010 -11.979 -1.730 1.00 67.06 106 CYS A C 1
ATOM 826 O O . CYS A 1 106 ? 8.646 -10.845 -2.042 1.00 67.06 106 CYS A O 1
ATOM 828 N N . LYS A 1 107 ? 10.218 -12.215 -1.206 1.00 70.94 107 LYS A N 1
ATOM 829 C CA . LYS A 1 107 ? 11.203 -11.150 -0.973 1.00 70.94 107 LYS A CA 1
ATOM 830 C C . LYS A 1 107 ? 11.508 -10.357 -2.251 1.00 70.94 107 LYS A C 1
ATOM 832 O O . LYS A 1 107 ? 11.662 -9.147 -2.172 1.00 70.94 107 LYS A O 1
ATOM 837 N N . SER A 1 108 ? 11.531 -11.030 -3.402 1.00 66.44 108 SER A N 1
ATOM 838 C CA . SER A 1 108 ? 11.768 -10.451 -4.729 1.00 66.44 108 SER A CA 1
ATOM 839 C C . SER A 1 108 ? 10.577 -9.659 -5.287 1.00 66.44 108 SER A C 1
ATOM 841 O O . SER A 1 108 ? 10.751 -8.860 -6.197 1.00 66.44 108 SER A O 1
ATOM 843 N N . CYS A 1 109 ? 9.375 -9.817 -4.725 1.00 69.38 109 CYS A N 1
ATOM 844 C CA . CYS A 1 109 ? 8.192 -9.055 -5.127 1.00 69.38 109 CYS A CA 1
ATOM 845 C C . CYS A 1 109 ? 8.170 -7.630 -4.535 1.00 69.38 109 CYS A C 1
ATOM 847 O O . CYS A 1 109 ? 7.275 -6.846 -4.845 1.00 69.38 109 CYS A O 1
ATOM 849 N N . GLN A 1 110 ? 9.153 -7.286 -3.697 1.00 75.06 110 GLN A N 1
ATOM 850 C CA . GLN A 1 110 ? 9.401 -5.934 -3.194 1.00 75.06 110 GLN A CA 1
ATOM 851 C C . GLN A 1 110 ? 10.214 -5.124 -4.198 1.00 75.06 110 GLN A C 1
ATOM 853 O O . GLN A 1 110 ? 11.363 -4.771 -3.937 1.00 75.06 110 GLN A O 1
ATOM 858 N N . THR A 1 111 ? 9.646 -4.844 -5.366 1.00 80.12 111 THR A N 1
ATOM 859 C CA . THR A 1 111 ? 10.341 -3.961 -6.303 1.00 80.12 111 THR A CA 1
ATOM 860 C C . THR A 1 111 ? 10.322 -2.526 -5.796 1.00 80.12 111 THR A C 1
ATOM 862 O O . THR A 1 111 ? 9.409 -2.118 -5.067 1.00 80.12 111 THR A O 1
ATOM 865 N N . ALA A 1 112 ? 11.334 -1.754 -6.195 1.00 81.56 112 ALA A N 1
ATOM 866 C CA . ALA A 1 112 ? 11.460 -0.356 -5.803 1.00 81.56 112 ALA A CA 1
ATOM 867 C C . ALA A 1 112 ? 10.190 0.440 -6.145 1.00 81.56 112 ALA A C 1
ATOM 869 O O . ALA A 1 112 ? 9.694 1.182 -5.298 1.00 81.56 112 ALA A O 1
ATOM 870 N N . CYS A 1 113 ? 9.602 0.216 -7.328 1.00 83.56 113 CYS A N 1
ATOM 871 C CA . CYS A 1 113 ? 8.349 0.866 -7.699 1.00 83.56 113 CYS A CA 1
ATOM 872 C C . CYS A 1 113 ? 7.182 0.510 -6.765 1.00 83.56 113 CYS A C 1
ATOM 874 O O . CYS A 1 113 ? 6.495 1.406 -6.279 1.00 83.56 113 CYS A O 1
ATOM 876 N N . VAL A 1 114 ? 6.951 -0.777 -6.473 1.00 82.38 114 VAL A N 1
ATOM 877 C CA . VAL A 1 114 ? 5.810 -1.183 -5.631 1.00 82.38 114 VAL A CA 1
ATOM 878 C C . VAL A 1 114 ? 5.953 -0.611 -4.225 1.00 82.38 114 VAL A C 1
ATOM 880 O O . VAL A 1 114 ? 4.989 -0.078 -3.680 1.00 82.38 114 VAL A O 1
ATOM 883 N N . GLN A 1 115 ? 7.159 -0.658 -3.650 1.00 83.19 115 GLN A N 1
ATOM 884 C CA . GLN A 1 115 ? 7.402 -0.039 -2.349 1.00 83.19 115 GLN A CA 1
ATOM 885 C C . GLN A 1 115 ? 7.163 1.471 -2.381 1.00 83.19 115 GLN A C 1
ATOM 887 O O . GLN A 1 115 ? 6.523 1.992 -1.471 1.00 83.19 115 GLN A O 1
ATOM 892 N N . ARG A 1 116 ? 7.627 2.164 -3.427 1.00 86.50 116 ARG A N 1
ATOM 893 C CA . ARG A 1 116 ? 7.429 3.607 -3.606 1.00 86.50 116 ARG A CA 1
ATOM 894 C C . ARG A 1 116 ? 5.947 3.961 -3.695 1.00 86.50 116 ARG A C 1
ATOM 896 O O . ARG A 1 116 ? 5.487 4.771 -2.902 1.00 86.50 116 ARG A O 1
ATOM 903 N N . ARG A 1 117 ? 5.188 3.279 -4.558 1.00 86.00 117 ARG A N 1
ATOM 904 C CA . ARG A 1 117 ? 3.737 3.462 -4.727 1.00 86.00 117 ARG A CA 1
ATOM 905 C C . ARG A 1 117 ? 2.986 3.289 -3.410 1.00 86.00 117 ARG A C 1
ATOM 907 O O . ARG A 1 117 ? 2.262 4.185 -2.987 1.00 86.00 117 ARG A O 1
ATOM 914 N N . ILE A 1 118 ? 3.188 2.156 -2.735 1.00 85.56 118 ILE A N 1
ATOM 915 C CA . ILE A 1 118 ? 2.519 1.864 -1.460 1.00 85.56 118 ILE A CA 1
ATOM 916 C C . ILE A 1 118 ? 2.914 2.887 -0.395 1.00 85.56 118 ILE A C 1
ATOM 918 O O . ILE A 1 118 ? 2.047 3.387 0.318 1.00 85.56 118 ILE A O 1
ATOM 922 N N . ARG A 1 119 ? 4.201 3.240 -0.312 1.00 87.25 119 ARG A N 1
ATOM 923 C CA . ARG A 1 119 ? 4.693 4.256 0.619 1.00 87.25 119 ARG A CA 1
ATOM 924 C C . ARG A 1 119 ? 4.036 5.608 0.369 1.00 87.25 119 ARG A C 1
ATOM 926 O O . ARG A 1 119 ? 3.555 6.200 1.324 1.00 87.25 119 ARG A O 1
ATOM 933 N N . THR A 1 120 ? 3.982 6.070 -0.877 1.00 87.38 120 THR A N 1
ATOM 934 C CA . THR A 1 120 ? 3.350 7.344 -1.242 1.00 87.38 120 THR A CA 1
ATOM 935 C C . THR A 1 120 ? 1.874 7.354 -0.866 1.00 87.38 120 THR A C 1
ATOM 937 O O . THR A 1 120 ? 1.425 8.298 -0.228 1.00 87.38 120 THR A O 1
ATOM 940 N N . VAL A 1 121 ? 1.132 6.284 -1.167 1.00 87.69 121 VAL A N 1
ATOM 941 C CA . VAL A 1 121 ? -0.288 6.183 -0.795 1.00 87.69 121 VAL A CA 1
ATOM 942 C C . VAL A 1 121 ? -0.477 6.209 0.724 1.00 87.69 121 VAL A C 1
ATOM 944 O O . VAL A 1 121 ? -1.305 6.960 1.231 1.00 87.69 121 VAL A O 1
ATOM 947 N N . LEU A 1 122 ? 0.303 5.422 1.470 1.00 88.12 122 LEU A N 1
ATOM 948 C CA . LEU A 1 122 ? 0.215 5.388 2.932 1.00 88.12 122 LEU A CA 1
ATOM 949 C C . LEU A 1 122 ? 0.647 6.711 3.575 1.00 88.12 122 LEU A C 1
ATOM 951 O O . LEU A 1 122 ? 0.063 7.103 4.581 1.00 88.12 122 LEU A O 1
ATOM 955 N N . GLN A 1 123 ? 1.642 7.395 3.008 1.00 88.94 123 GLN A N 1
ATOM 956 C CA . GLN A 1 123 ? 2.093 8.705 3.473 1.00 88.94 123 GLN A CA 1
ATOM 957 C C . GLN A 1 123 ? 1.022 9.772 3.239 1.00 88.94 123 GLN A C 1
ATOM 959 O O . GLN A 1 123 ? 0.716 10.526 4.156 1.00 88.94 123 GLN A O 1
ATOM 964 N N . GLU A 1 124 ? 0.396 9.787 2.063 1.00 89.44 124 GLU A N 1
ATOM 965 C CA . GLU A 1 124 ? -0.697 10.713 1.761 1.00 89.44 124 GLU A CA 1
ATOM 966 C C . GLU A 1 124 ? -1.879 10.499 2.718 1.00 89.44 124 GLU A C 1
ATOM 968 O O . GLU A 1 124 ? -2.385 11.451 3.312 1.00 89.44 124 GLU A O 1
ATOM 973 N N . ILE A 1 125 ? -2.267 9.236 2.948 1.00 89.62 125 ILE A N 1
ATOM 974 C CA . ILE A 1 125 ? -3.317 8.891 3.918 1.00 89.62 125 ILE A CA 1
ATOM 975 C C . ILE A 1 125 ? -2.923 9.335 5.328 1.00 89.62 125 ILE A C 1
ATOM 977 O O . ILE A 1 125 ? -3.754 9.878 6.053 1.00 89.62 125 ILE A O 1
ATOM 981 N N . HIS A 1 126 ? -1.663 9.127 5.716 1.00 90.19 126 HIS A N 1
ATOM 982 C CA . HIS A 1 126 ? -1.156 9.537 7.020 1.00 90.19 126 HIS A CA 1
ATOM 983 C C . HIS A 1 126 ? -1.258 11.048 7.235 1.00 90.19 126 HIS A C 1
ATOM 985 O O . HIS A 1 126 ? -1.712 11.481 8.294 1.00 90.19 126 HIS A O 1
ATOM 991 N N . CYS A 1 127 ? -0.875 11.832 6.229 1.00 89.19 127 CYS A N 1
ATOM 992 C CA . CYS A 1 127 ? -0.816 13.282 6.340 1.00 89.19 127 CYS A CA 1
ATOM 993 C C . CYS A 1 127 ? -2.183 13.955 6.197 1.00 89.19 127 CYS A C 1
ATOM 995 O O . CYS A 1 127 ? -2.469 14.906 6.920 1.00 89.19 127 CYS A O 1
ATOM 997 N N . GLN A 1 128 ? -3.038 13.469 5.296 1.00 92.00 128 GLN A N 1
ATOM 998 C CA . GLN A 1 128 ? -4.329 14.108 5.022 1.00 92.00 128 GLN A CA 1
ATOM 999 C C . GLN A 1 128 ? -5.477 13.552 5.870 1.00 92.00 128 GLN A C 1
ATOM 1001 O O . GLN A 1 128 ? -6.413 14.284 6.184 1.00 92.00 128 GLN A O 1
ATOM 1006 N N . TYR A 1 129 ? -5.409 12.280 6.279 1.00 92.81 129 TYR A N 1
ATOM 1007 C CA . TYR A 1 129 ? -6.508 11.582 6.952 1.00 92.81 129 TYR A CA 1
ATOM 1008 C C . TYR A 1 129 ? -6.031 10.871 8.231 1.00 92.81 129 TYR A C 1
ATOM 1010 O O . TYR A 1 129 ? -6.050 9.637 8.310 1.00 92.81 129 TYR A O 1
ATOM 1018 N N . PRO A 1 130 ? -5.636 11.616 9.282 1.00 90.06 130 PRO A N 1
ATOM 1019 C CA . PRO A 1 130 ? -5.023 11.047 10.486 1.00 90.06 130 PRO A CA 1
ATOM 1020 C C . PRO A 1 130 ? -5.918 10.034 11.218 1.00 90.06 130 PRO A C 1
ATOM 1022 O O . PRO A 1 130 ? -5.412 9.074 11.793 1.00 90.06 130 PRO A O 1
ATOM 1025 N N . GLN A 1 131 ? -7.244 10.194 11.158 1.00 90.38 131 GLN A N 1
ATOM 1026 C CA . GLN A 1 131 ? -8.186 9.230 11.743 1.00 90.38 131 GLN A CA 1
ATOM 1027 C C . GLN A 1 131 ? -8.140 7.879 11.014 1.00 90.38 131 GLN A C 1
ATOM 1029 O O . GLN A 1 131 ? -7.995 6.838 11.646 1.00 90.38 131 GLN A O 1
ATOM 1034 N N . ILE A 1 132 ? -8.171 7.898 9.678 1.00 90.38 132 ILE A N 1
ATOM 1035 C CA . ILE A 1 132 ? -8.058 6.692 8.845 1.00 90.38 132 ILE A CA 1
ATOM 1036 C C . ILE A 1 132 ? -6.669 6.061 9.016 1.00 90.38 132 ILE A C 1
ATOM 1038 O O . ILE A 1 132 ? -6.527 4.843 9.094 1.00 90.38 132 ILE A O 1
ATOM 1042 N N . SER A 1 133 ? -5.629 6.890 9.124 1.00 88.25 133 SER A N 1
ATOM 1043 C CA . SER A 1 133 ? -4.273 6.437 9.426 1.00 88.25 133 SER A CA 1
ATOM 1044 C C . SER A 1 133 ? -4.207 5.666 10.744 1.00 88.25 133 SER A C 1
ATOM 1046 O O . SER A 1 133 ? -3.592 4.601 10.786 1.00 88.25 133 SER A O 1
ATOM 1048 N N . GLN A 1 134 ? -4.863 6.162 11.794 1.00 87.88 134 GLN A N 1
ATOM 1049 C CA . GLN A 1 134 ? -4.926 5.489 13.087 1.00 87.88 134 GLN A CA 1
ATOM 1050 C C . GLN A 1 134 ? -5.643 4.132 12.993 1.00 87.88 134 GLN A C 1
ATOM 1052 O O . GLN A 1 134 ? -5.114 3.140 13.493 1.00 87.88 134 GLN A O 1
ATOM 1057 N N . GLU A 1 135 ? -6.768 4.054 12.272 1.00 87.69 135 GLU A N 1
ATOM 1058 C CA . GLU A 1 135 ? -7.481 2.788 12.018 1.00 87.69 135 GLU A CA 1
ATOM 1059 C C . GLU A 1 135 ? -6.560 1.744 11.348 1.00 87.69 135 GLU A C 1
ATOM 1061 O O . GLU A 1 135 ? -6.511 0.582 11.759 1.00 87.69 135 GLU A O 1
ATOM 1066 N N . ILE A 1 136 ? -5.766 2.160 10.350 1.00 86.00 136 ILE A N 1
ATOM 1067 C CA . ILE A 1 136 ? -4.795 1.284 9.671 1.00 86.00 136 ILE A CA 1
ATOM 1068 C C . ILE A 1 136 ? -3.714 0.784 10.642 1.00 86.00 136 ILE A C 1
ATOM 1070 O O . ILE A 1 136 ? -3.349 -0.395 10.582 1.00 86.00 136 ILE A O 1
ATOM 1074 N N . ARG A 1 137 ? -3.195 1.648 11.530 1.00 85.38 137 ARG A N 1
ATOM 1075 C CA . ARG A 1 137 ? -2.179 1.255 12.527 1.00 85.38 137 ARG A CA 1
ATOM 1076 C C . ARG A 1 137 ? -2.713 0.191 13.469 1.00 85.38 137 ARG A C 1
ATOM 1078 O O . ARG A 1 137 ? -2.048 -0.818 13.682 1.00 85.38 137 ARG A O 1
ATOM 1085 N N . GLU A 1 138 ? -3.902 0.420 14.012 1.00 83.56 138 GLU A N 1
ATOM 1086 C CA . GLU A 1 138 ? -4.526 -0.472 14.989 1.00 83.56 138 GLU A CA 1
ATOM 1087 C C . GLU A 1 138 ? -4.841 -1.837 14.381 1.00 83.56 138 GLU A C 1
ATOM 1089 O O . GLU A 1 138 ? -4.590 -2.871 15.003 1.00 83.56 138 GLU A O 1
ATOM 1094 N N . PHE A 1 139 ? -5.322 -1.856 13.139 1.00 83.44 139 PHE A N 1
ATOM 1095 C CA . PHE A 1 139 ? -5.675 -3.097 12.465 1.00 83.44 139 PHE A CA 1
ATOM 1096 C C . PHE A 1 139 ? -4.452 -3.942 12.086 1.00 83.44 139 PHE A C 1
ATOM 1098 O O . PHE A 1 139 ? -4.464 -5.165 12.233 1.00 83.44 139 PHE A O 1
ATOM 1105 N N . PHE A 1 140 ? -3.376 -3.306 11.613 1.00 77.94 140 PHE A N 1
ATOM 1106 C CA . PHE A 1 140 ? -2.152 -3.994 11.199 1.00 77.94 140 PHE A CA 1
ATOM 1107 C C . PHE A 1 140 ? -1.022 -3.870 12.222 1.00 77.94 140 PHE A C 1
ATOM 1109 O O . PHE A 1 140 ? 0.135 -3.607 11.874 1.00 77.94 140 PHE A O 1
ATOM 1116 N N . MET A 1 141 ? -1.340 -4.128 13.488 1.00 73.94 141 MET A N 1
ATOM 1117 C CA . MET A 1 141 ? -0.323 -4.351 14.508 1.00 73.94 141 MET A CA 1
ATOM 1118 C C . MET A 1 141 ? 0.390 -5.683 14.269 1.00 73.94 141 MET A C 1
ATOM 1120 O O . MET A 1 141 ? -0.219 -6.758 14.249 1.00 73.94 141 MET A O 1
ATOM 1124 N N . ARG A 1 142 ? 1.711 -5.639 14.078 1.00 67.38 142 ARG A N 1
ATOM 1125 C CA . ARG A 1 142 ? 2.508 -6.862 13.951 1.00 67.38 142 ARG A CA 1
ATOM 1126 C C . ARG A 1 142 ? 2.742 -7.509 15.319 1.00 67.38 142 ARG A C 1
ATOM 1128 O O . ARG A 1 142 ? 2.718 -6.861 16.359 1.00 67.38 142 ARG A O 1
ATOM 1135 N N . LYS A 1 143 ? 3.065 -8.809 15.305 1.00 60.09 143 LYS A N 1
ATOM 1136 C CA . LYS A 1 143 ? 3.397 -9.593 16.514 1.00 60.09 143 LYS A CA 1
ATOM 1137 C C . LYS A 1 143 ? 4.627 -9.081 17.276 1.00 60.09 143 LYS A C 1
ATOM 1139 O O . LYS A 1 143 ? 4.760 -9.373 18.455 1.00 60.09 143 LYS A O 1
ATOM 1144 N N . ASP A 1 144 ? 5.520 -8.363 16.604 1.00 62.41 144 ASP A N 1
ATOM 1145 C CA . ASP A 1 144 ? 6.700 -7.708 17.176 1.00 62.41 144 ASP A CA 1
ATOM 1146 C C . ASP A 1 144 ? 6.427 -6.261 17.628 1.00 62.41 144 ASP A C 1
ATOM 1148 O O . ASP A 1 144 ? 7.360 -5.543 17.968 1.00 62.41 144 ASP A O 1
ATOM 1152 N N . GLY A 1 145 ? 5.160 -5.827 17.638 1.00 70.62 145 GLY A N 1
ATOM 1153 C CA . GLY A 1 145 ? 4.742 -4.511 18.131 1.00 70.62 145 GLY A CA 1
ATOM 1154 C C . GLY A 1 145 ? 4.970 -3.352 17.159 1.00 70.62 145 GLY A C 1
ATOM 1155 O O . GLY A 1 145 ? 4.684 -2.212 17.505 1.00 70.62 145 GLY A O 1
ATOM 1156 N N . VAL A 1 146 ? 5.467 -3.621 15.947 1.00 77.56 146 VAL A N 1
ATOM 1157 C CA . VAL A 1 146 ? 5.647 -2.603 14.901 1.00 77.56 146 VAL A CA 1
ATOM 1158 C C . VAL A 1 146 ? 4.369 -2.509 14.069 1.00 77.56 146 VAL A C 1
ATOM 1160 O O . VAL A 1 146 ? 3.959 -3.496 13.460 1.00 77.56 146 VAL A O 1
ATOM 1163 N N . ASP A 1 147 ? 3.728 -1.344 14.009 1.00 83.25 147 ASP A N 1
ATOM 1164 C CA . ASP A 1 147 ? 2.576 -1.148 13.126 1.00 83.25 147 ASP A CA 1
ATOM 1165 C C . ASP A 1 147 ? 3.005 -1.006 11.654 1.00 83.25 147 ASP A C 1
ATOM 1167 O O . ASP A 1 147 ? 4.156 -0.692 11.328 1.00 83.25 147 ASP A O 1
ATOM 1171 N N . ILE A 1 148 ? 2.075 -1.260 10.736 1.00 79.56 148 ILE A N 1
ATOM 1172 C CA . ILE A 1 148 ? 2.369 -1.272 9.300 1.00 79.56 148 ILE A CA 1
ATOM 1173 C C . ILE A 1 148 ? 2.806 0.089 8.749 1.00 79.56 148 ILE A C 1
ATOM 1175 O O . ILE A 1 148 ? 3.629 0.133 7.835 1.00 79.56 148 ILE A O 1
ATOM 1179 N N . LEU A 1 149 ? 2.309 1.196 9.309 1.00 82.94 149 LEU A N 1
ATOM 1180 C CA . LEU A 1 149 ? 2.728 2.528 8.885 1.00 82.94 149 LEU A CA 1
ATOM 1181 C C . LEU A 1 149 ? 4.151 2.797 9.354 1.00 82.94 149 LEU A C 1
ATOM 1183 O O . LEU A 1 149 ? 4.950 3.294 8.572 1.00 82.94 149 LEU A O 1
ATOM 1187 N N . THR A 1 150 ? 4.513 2.386 10.567 1.00 85.06 150 THR A N 1
ATOM 1188 C CA . THR A 1 150 ? 5.901 2.455 11.042 1.00 85.06 150 THR A CA 1
ATOM 1189 C C . THR A 1 150 ? 6.839 1.595 10.189 1.00 85.06 150 THR A C 1
ATOM 1191 O O . THR A 1 150 ? 7.950 2.019 9.877 1.00 85.06 150 THR A O 1
ATOM 1194 N N . PHE A 1 151 ? 6.390 0.422 9.730 1.00 83.06 151 PHE A N 1
ATOM 1195 C CA . PHE A 1 151 ? 7.173 -0.420 8.820 1.00 83.06 151 PHE A CA 1
ATOM 1196 C C . PHE A 1 151 ? 7.463 0.256 7.468 1.00 83.06 151 PHE A C 1
ATOM 1198 O O . PHE A 1 151 ? 8.592 0.180 6.987 1.00 83.06 151 P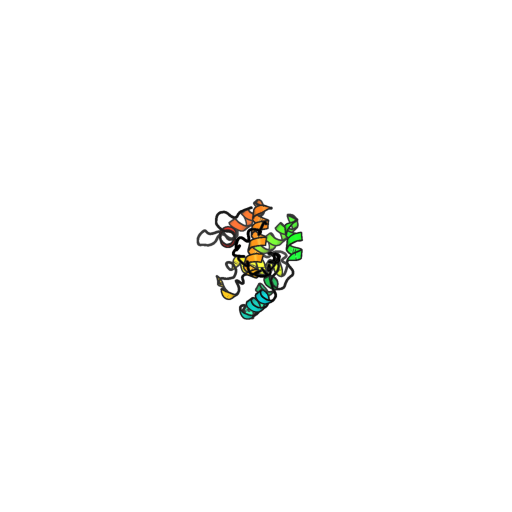HE A O 1
ATOM 1205 N N . PHE A 1 152 ? 6.473 0.912 6.852 1.00 82.44 152 PHE A N 1
ATOM 1206 C CA . PHE A 1 152 ? 6.637 1.532 5.528 1.00 82.44 152 PHE A CA 1
ATOM 1207 C C . PHE A 1 152 ? 7.174 2.966 5.565 1.00 82.44 152 PHE A C 1
ATOM 1209 O O . PHE A 1 152 ? 7.900 3.377 4.658 1.00 82.44 152 PHE A O 1
ATOM 1216 N N . LEU A 1 153 ? 6.794 3.741 6.579 1.00 86.00 153 LEU A N 1
ATOM 1217 C CA . LEU A 1 153 ? 7.049 5.178 6.652 1.00 86.00 153 LEU A CA 1
ATOM 1218 C C . LEU A 1 153 ? 8.135 5.545 7.679 1.00 86.00 153 LEU A C 1
ATOM 1220 O O . LEU A 1 153 ? 8.709 6.630 7.591 1.00 86.00 153 LEU A O 1
ATOM 1224 N N . GLY A 1 154 ? 8.461 4.642 8.610 1.00 83.31 154 GLY A N 1
ATOM 1225 C CA . GLY A 1 154 ? 9.376 4.885 9.727 1.00 83.31 154 GLY A CA 1
ATOM 1226 C C . GLY A 1 154 ? 8.679 5.438 10.978 1.00 83.31 154 GLY A C 1
ATOM 1227 O O . GLY A 1 154 ? 7.472 5.656 10.992 1.00 83.31 154 GLY A O 1
ATOM 1228 N N . ASN A 1 155 ? 9.455 5.666 12.046 1.00 76.00 155 ASN A N 1
ATOM 1229 C CA . ASN A 1 155 ? 8.933 6.061 13.368 1.00 76.00 155 ASN A CA 1
ATOM 1230 C C . ASN A 1 155 ? 8.356 7.488 13.420 1.00 76.00 155 ASN A C 1
ATOM 1232 O O . ASN A 1 155 ? 7.519 7.766 14.266 1.00 76.00 155 ASN A O 1
ATOM 1236 N N . ASN A 1 156 ? 8.813 8.381 12.540 1.00 70.00 156 ASN A N 1
ATOM 1237 C CA . ASN A 1 156 ? 8.359 9.771 12.446 1.00 70.00 156 ASN A CA 1
ATOM 1238 C C . ASN A 1 156 ? 8.249 10.150 10.967 1.00 70.00 156 ASN A C 1
ATOM 1240 O O . ASN A 1 156 ? 9.172 10.760 10.419 1.00 70.00 156 ASN A O 1
ATOM 1244 N N . PRO A 1 157 ? 7.187 9.711 10.281 1.00 75.38 157 PRO A N 1
ATOM 1245 C CA . PRO A 1 157 ? 7.004 10.069 8.888 1.00 75.38 157 PRO A CA 1
ATOM 1246 C C . PRO A 1 157 ? 6.736 11.569 8.768 1.00 75.38 157 PRO A C 1
ATOM 1248 O O . PRO A 1 157 ? 5.880 12.110 9.462 1.00 75.38 157 PRO A O 1
ATOM 1251 N N . ALA A 1 158 ? 7.498 12.242 7.908 1.00 73.69 158 ALA A N 1
ATOM 1252 C CA . ALA A 1 158 ? 7.278 13.652 7.630 1.00 73.69 158 ALA A CA 1
ATOM 1253 C C . ALA A 1 158 ? 6.002 13.841 6.797 1.00 73.69 158 ALA A C 1
ATOM 1255 O O . ALA A 1 158 ? 5.778 13.124 5.812 1.00 73.69 158 ALA A O 1
ATOM 1256 N N . CYS A 1 159 ? 5.229 14.838 7.209 1.00 76.44 159 CYS A N 1
ATOM 1257 C CA . CYS A 1 159 ? 4.289 15.592 6.399 1.00 76.44 159 CYS A CA 1
ATOM 1258 C C . CYS A 1 159 ? 4.924 16.981 6.198 1.00 76.44 159 CYS A C 1
ATOM 1260 O O . CYS A 1 159 ? 4.830 17.500 5.075 1.00 76.44 159 CYS A O 1
#

pLDDT: mean 73.81, std 15.55, range [32.78, 92.81]

Sequence (159 aa):
MMFVWACVGLVLTVGSANTASAQTQVQDPLECSAEEYLEAQRAIPRSLSVFYKPLLVEDFSEMRSTLSNENSVRWHVNCILYDKACTRLGKAMQYFVTNQGGARICKSCQTACVQRRIRTVLQEIHCQYPQISQEIREFFMRKDGVDILTFFLGNNPAC

Foldseek 3Di:
DDDDDDDPDPDPPPPPPPPPPPPPPPPDLQADDPVLLVQLVVQDDPVCCLQLVCLHPPDCPVVVVLLVDPVSVVVLLCCLQPVPPDDSNSSSLSVCLLCLNVCNPGVSNNGPSSLSNSLVSLLSCVVVPVPSNVVQQVRQQDPVRQGSNCSSQNPDRDD

Organism: Scylla paramamosain (NCBI:txid85552)

Secondary structure (DSSP, 8-state):
--PPP-----------------------TTPPPHHHHHHHHHHS-GGGHHHHHHHHHS--HHHHHHHT-HHHHHHHHHHHHH--S--HHHHHHHHHHHTTTTTTT-GGG--HHHHHHHHHHHHHHHHH-HHHHHHHHHHTB-TTS-BHHHHHH-SS---

Radius of gyration: 24.47 Å; chains: 1; bounding box: 75×74×47 Å